Protein AF-A0A2E9NQC2-F1 (afdb_monomer)

Structure (mmCIF, N/CA/C/O backbone):
data_AF-A0A2E9NQC2-F1
#
_entry.id   AF-A0A2E9NQC2-F1
#
loop_
_atom_site.group_PDB
_atom_site.id
_atom_site.type_symbol
_atom_site.label_atom_id
_atom_site.label_alt_id
_atom_site.label_comp_id
_atom_site.label_asym_id
_atom_site.label_entity_id
_atom_site.label_seq_id
_atom_site.pdbx_PDB_ins_code
_atom_site.Cartn_x
_atom_site.Cartn_y
_atom_site.Cartn_z
_atom_site.occupancy
_atom_site.B_iso_or_equiv
_atom_site.auth_seq_id
_atom_site.auth_comp_id
_atom_site.auth_asym_id
_atom_site.auth_atom_id
_atom_site.pdbx_PDB_model_num
ATOM 1 N N . MET A 1 1 ? 1.137 5.716 -43.258 1.00 35.47 1 MET A N 1
ATOM 2 C CA . MET A 1 1 ? 1.249 7.041 -42.617 1.00 35.47 1 MET A CA 1
ATOM 3 C C . MET A 1 1 ? 1.194 6.833 -41.111 1.00 35.47 1 MET A C 1
ATOM 5 O O . MET A 1 1 ? 0.203 6.294 -40.652 1.00 35.47 1 MET A O 1
ATOM 9 N N . HIS A 1 2 ? 2.308 7.159 -40.441 1.00 31.52 2 HIS A N 1
ATOM 10 C CA . HIS A 1 2 ? 2.523 7.476 -39.013 1.00 31.52 2 HIS A CA 1
ATOM 11 C C . HIS A 1 2 ? 1.706 6.707 -37.948 1.00 31.52 2 HIS A C 1
ATOM 13 O O . HIS A 1 2 ? 0.525 6.977 -37.790 1.00 31.52 2 HIS A O 1
ATOM 19 N N . ALA A 1 3 ? 2.273 5.674 -37.297 1.00 44.09 3 ALA A N 1
ATOM 20 C CA . ALA A 1 3 ? 3.200 5.687 -36.125 1.00 44.09 3 ALA A CA 1
ATOM 21 C C . ALA A 1 3 ? 2.420 5.659 -34.782 1.00 44.09 3 ALA A C 1
ATOM 23 O O . ALA A 1 3 ? 1.292 6.144 -34.791 1.00 44.09 3 ALA A O 1
ATOM 24 N N . PRO A 1 4 ? 2.951 5.150 -33.639 1.00 50.56 4 PRO A N 1
ATOM 25 C CA . PRO A 1 4 ? 4.364 4.891 -33.291 1.00 50.56 4 PRO A CA 1
ATOM 26 C C . PRO A 1 4 ? 4.646 3.430 -32.829 1.00 50.56 4 PRO A C 1
ATOM 28 O O . PRO A 1 4 ? 3.718 2.702 -32.511 1.00 50.56 4 PRO A O 1
ATOM 31 N N . THR A 1 5 ? 5.838 2.823 -32.925 1.00 42.84 5 THR A N 1
ATOM 32 C CA . THR A 1 5 ? 7.213 3.120 -32.442 1.00 42.84 5 THR A CA 1
ATOM 33 C C . THR A 1 5 ? 7.580 2.226 -31.245 1.00 42.84 5 THR A C 1
ATOM 35 O O . THR A 1 5 ? 7.024 2.356 -30.166 1.00 42.84 5 THR A O 1
ATOM 38 N N . SER A 1 6 ? 8.523 1.318 -31.518 1.00 41.47 6 SER A N 1
ATOM 39 C CA . SER A 1 6 ? 9.532 0.682 -30.650 1.00 41.47 6 SER A CA 1
ATOM 40 C C . SER A 1 6 ? 9.152 0.218 -29.230 1.00 41.47 6 SER A C 1
ATOM 42 O O . SER A 1 6 ? 8.865 1.012 -28.348 1.00 41.47 6 SER A O 1
ATOM 44 N N . LEU A 1 7 ? 9.244 -1.077 -28.919 1.00 45.84 7 LEU A N 1
ATOM 45 C CA . LEU A 1 7 ? 10.501 -1.734 -28.503 1.00 45.84 7 LEU A CA 1
ATOM 46 C C . LEU A 1 7 ? 11.156 -1.193 -27.202 1.00 45.84 7 LEU A C 1
ATOM 48 O O . LEU A 1 7 ? 12.375 -1.237 -27.089 1.00 45.84 7 LEU A O 1
ATOM 52 N N . ALA A 1 8 ? 10.378 -0.714 -26.221 1.00 37.59 8 ALA A N 1
ATOM 53 C CA . ALA A 1 8 ? 10.905 -0.232 -24.930 1.00 37.59 8 ALA A CA 1
ATOM 54 C C . ALA A 1 8 ? 10.117 -0.706 -23.684 1.00 37.59 8 ALA A C 1
ATOM 56 O O . ALA A 1 8 ? 10.070 -0.005 -22.682 1.00 37.59 8 ALA A O 1
ATOM 57 N N . TYR A 1 9 ? 9.498 -1.892 -23.719 1.00 38.91 9 TYR A N 1
ATOM 58 C CA . TYR A 1 9 ? 8.884 -2.500 -22.526 1.00 38.91 9 TYR A CA 1
ATOM 59 C C . TYR A 1 9 ? 9.361 -3.942 -22.362 1.00 38.91 9 TYR A C 1
ATOM 61 O O . TYR A 1 9 ? 8.648 -4.911 -22.591 1.00 38.91 9 TYR A O 1
ATOM 69 N N . ARG A 1 10 ? 10.648 -4.085 -22.056 1.00 45.59 10 ARG A N 1
ATOM 70 C CA . ARG A 1 10 ? 11.187 -5.294 -21.431 1.00 45.59 10 ARG A CA 1
ATOM 71 C C . ARG A 1 10 ? 11.636 -4.925 -20.024 1.00 45.59 10 ARG A C 1
ATOM 73 O O . ARG A 1 10 ? 12.777 -5.169 -19.652 1.00 45.59 10 ARG A O 1
ATOM 80 N N . ALA A 1 11 ? 10.729 -4.317 -19.255 1.00 47.72 11 ALA A N 1
ATOM 81 C CA . ALA A 1 11 ? 10.828 -4.438 -17.811 1.00 47.72 11 ALA A CA 1
ATOM 82 C C . ALA A 1 11 ? 10.881 -5.940 -17.525 1.00 47.72 11 ALA A C 1
ATOM 84 O O . ALA A 1 11 ? 10.134 -6.709 -18.128 1.00 47.72 11 ALA A O 1
ATOM 85 N N . THR A 1 12 ? 11.853 -6.372 -16.735 1.00 51.66 12 THR A N 1
ATOM 86 C CA . THR A 1 12 ? 12.138 -7.780 -16.482 1.00 51.66 12 THR A CA 1
ATOM 87 C C . THR A 1 12 ? 10.902 -8.452 -15.887 1.00 51.66 12 THR A C 1
ATOM 89 O O . THR A 1 12 ? 10.701 -8.441 -14.676 1.00 51.66 12 THR A O 1
ATOM 92 N N . VAL A 1 13 ? 10.045 -9.018 -16.738 1.00 56.00 13 VAL A N 1
ATOM 93 C CA . VAL A 1 13 ? 8.915 -9.840 -16.314 1.00 56.00 13 VAL A CA 1
ATOM 94 C C . VAL A 1 13 ? 9.526 -11.016 -15.569 1.00 56.00 13 VAL A C 1
ATOM 96 O O . VAL A 1 13 ? 10.201 -11.849 -16.176 1.00 56.00 13 VAL A O 1
ATOM 99 N N . MET A 1 14 ? 9.383 -11.043 -14.241 1.00 54.59 14 MET A N 1
ATOM 100 C CA . MET A 1 14 ? 9.991 -12.123 -13.463 1.00 54.59 14 MET A CA 1
ATOM 101 C C . MET A 1 14 ? 9.323 -13.476 -13.793 1.00 54.59 14 MET A C 1
ATOM 103 O O . MET A 1 14 ? 8.261 -13.494 -14.426 1.00 54.59 14 MET A O 1
ATOM 107 N N . PRO A 1 15 ? 9.907 -14.615 -13.383 1.00 55.47 15 PRO A N 1
ATOM 108 C CA . PRO A 1 15 ? 9.311 -15.933 -13.594 1.00 55.47 15 PRO A CA 1
ATOM 109 C C . PRO A 1 15 ? 7.946 -16.086 -12.908 1.00 55.47 15 PRO A C 1
ATOM 111 O O . PRO A 1 15 ? 7.652 -15.401 -11.927 1.00 55.47 15 PRO A O 1
ATOM 114 N N . ASP A 1 16 ? 7.119 -16.988 -13.431 1.00 55.47 16 ASP A N 1
ATOM 115 C CA . ASP A 1 16 ? 5.817 -17.350 -12.862 1.00 55.47 16 ASP A CA 1
ATOM 116 C C . ASP A 1 16 ? 6.026 -18.128 -11.548 1.00 55.47 16 ASP A C 1
ATOM 118 O O . ASP A 1 16 ? 6.580 -19.230 -11.552 1.00 55.47 16 ASP A O 1
ATOM 122 N N . ASP A 1 17 ? 5.658 -17.528 -10.412 1.00 63.91 17 ASP A N 1
ATOM 123 C CA . ASP A 1 17 ? 5.675 -18.167 -9.095 1.00 63.91 17 ASP A CA 1
ATOM 124 C C . ASP A 1 17 ? 4.312 -17.982 -8.408 1.00 63.91 17 ASP A C 1
ATOM 126 O O . ASP A 1 17 ? 3.614 -16.991 -8.621 1.00 63.91 17 ASP A O 1
ATOM 130 N N . ALA A 1 18 ? 3.922 -18.939 -7.562 1.00 61.00 18 ALA A N 1
ATOM 131 C CA . ALA A 1 18 ? 2.610 -18.951 -6.908 1.00 61.00 18 ALA A CA 1
ATOM 132 C C . ALA A 1 18 ? 2.378 -17.803 -5.898 1.00 61.00 18 ALA A C 1
ATOM 134 O O . ALA A 1 18 ? 1.281 -17.684 -5.357 1.00 61.00 18 ALA A O 1
ATOM 135 N N . ARG A 1 19 ? 3.396 -16.988 -5.598 1.00 70.50 19 ARG A N 1
ATOM 136 C CA . ARG A 1 19 ? 3.320 -15.804 -4.728 1.00 70.50 19 ARG A CA 1
ATOM 137 C C . ARG A 1 19 ? 3.230 -14.496 -5.514 1.00 70.50 19 ARG A C 1
ATOM 139 O O . ARG A 1 19 ? 3.124 -13.439 -4.888 1.00 70.50 19 ARG A O 1
ATOM 146 N N . ARG A 1 20 ? 3.273 -14.526 -6.848 1.00 77.38 20 ARG A N 1
ATOM 147 C CA . ARG A 1 20 ? 3.218 -13.315 -7.668 1.00 77.38 20 ARG A CA 1
ATOM 148 C C . ARG A 1 20 ? 1.790 -12.903 -8.009 1.00 77.38 20 ARG A C 1
ATOM 150 O O . ARG A 1 20 ? 0.896 -13.740 -8.135 1.00 77.38 20 ARG A O 1
ATOM 157 N N . PRO A 1 21 ? 1.558 -11.591 -8.156 1.00 87.31 21 PRO A N 1
ATOM 158 C CA . PRO A 1 21 ? 0.296 -11.107 -8.676 1.00 87.31 21 PRO A CA 1
ATOM 159 C C . PRO A 1 21 ? 0.140 -11.505 -10.149 1.00 87.31 21 PRO A C 1
ATOM 161 O O . PRO A 1 21 ? 1.108 -11.578 -10.898 1.00 87.31 21 PRO A O 1
ATOM 164 N N . TRP A 1 22 ? -1.108 -11.691 -10.574 1.00 89.44 22 TRP A N 1
ATOM 165 C CA . TRP A 1 22 ? -1.471 -12.018 -11.960 1.00 89.44 22 TRP A CA 1
ATOM 166 C C . TRP A 1 22 ? -1.172 -10.900 -12.968 1.00 89.44 22 TRP A C 1
ATOM 168 O O . TRP A 1 22 ? -1.151 -11.136 -14.173 1.00 89.44 22 TRP A O 1
ATOM 178 N N . ILE A 1 23 ? -1.011 -9.670 -12.480 1.00 89.94 23 ILE A N 1
ATOM 179 C CA . ILE A 1 23 ? -0.709 -8.491 -13.291 1.00 89.94 23 ILE A CA 1
ATOM 180 C C . ILE A 1 23 ? 0.806 -8.424 -13.481 1.00 89.94 23 ILE A C 1
ATOM 182 O O . ILE A 1 23 ? 1.559 -8.686 -12.545 1.00 89.94 23 ILE A O 1
ATOM 186 N N . GLU A 1 24 ? 1.251 -8.045 -14.678 1.00 91.31 24 GLU A N 1
ATOM 187 C CA . GLU A 1 24 ? 2.662 -7.754 -14.927 1.00 91.31 24 GLU A CA 1
ATOM 188 C C . GLU A 1 24 ? 3.160 -6.646 -13.987 1.00 91.31 24 GLU A C 1
ATOM 190 O O . GLU A 1 24 ? 2.508 -5.617 -13.808 1.00 91.31 24 GLU A O 1
ATOM 195 N N . THR A 1 25 ? 4.333 -6.853 -13.391 1.00 93.38 25 THR A N 1
ATOM 196 C CA . THR A 1 25 ? 4.937 -5.903 -12.454 1.00 93.38 25 THR A CA 1
ATOM 197 C C . THR A 1 25 ? 6.369 -5.578 -12.843 1.00 93.38 25 THR A C 1
ATOM 199 O O . THR A 1 25 ? 7.113 -6.471 -13.251 1.00 93.38 25 THR A O 1
ATOM 202 N N . VAL A 1 26 ? 6.785 -4.338 -12.601 1.00 93.44 26 VAL A N 1
ATOM 203 C CA . VAL A 1 26 ? 8.188 -3.912 -12.668 1.00 93.44 26 VAL A CA 1
ATOM 204 C C . VAL A 1 26 ? 8.834 -4.116 -11.298 1.00 93.44 26 VAL A C 1
ATOM 206 O O . VAL A 1 26 ? 8.310 -3.627 -10.292 1.00 93.44 26 VAL A O 1
ATOM 209 N N . ASP A 1 27 ? 9.948 -4.849 -11.271 1.00 91.81 27 ASP A N 1
ATOM 210 C CA . ASP A 1 27 ? 10.745 -5.099 -10.066 1.00 91.81 27 ASP A CA 1
ATOM 211 C C . ASP A 1 27 ? 11.398 -3.810 -9.538 1.00 91.81 27 ASP A C 1
ATOM 213 O O . ASP A 1 27 ? 11.769 -2.922 -10.309 1.00 91.81 27 ASP A O 1
ATOM 217 N N . GLU A 1 28 ? 11.516 -3.692 -8.218 1.00 93.00 28 GLU A N 1
ATOM 218 C CA . GLU A 1 28 ? 12.043 -2.511 -7.533 1.00 93.00 28 GLU A CA 1
ATOM 219 C C . GLU A 1 28 ? 13.537 -2.263 -7.752 1.00 93.00 28 GLU A C 1
ATOM 221 O O . GLU A 1 28 ? 13.998 -1.153 -7.474 1.00 93.00 28 GLU A O 1
ATOM 226 N N . ASP A 1 29 ? 14.268 -3.251 -8.271 1.00 91.31 29 ASP A N 1
ATOM 227 C CA . ASP A 1 29 ? 15.686 -3.158 -8.611 1.00 91.31 29 ASP A CA 1
ATOM 228 C C . ASP A 1 29 ? 15.920 -3.191 -10.137 1.00 91.31 29 ASP A C 1
ATOM 230 O O . ASP A 1 29 ? 17.051 -3.366 -10.604 1.00 91.31 29 ASP A O 1
ATOM 234 N N . ALA A 1 30 ? 14.866 -3.011 -10.947 1.00 92.31 30 ALA A N 1
ATOM 235 C CA . ALA A 1 30 ? 15.003 -2.957 -12.398 1.00 92.31 30 ALA A CA 1
ATOM 236 C C . ALA A 1 30 ? 15.870 -1.749 -12.837 1.00 92.31 30 ALA A C 1
ATOM 238 O O . ALA A 1 30 ? 15.694 -0.639 -12.331 1.00 92.31 30 ALA A O 1
ATOM 239 N N . PRO A 1 31 ? 16.798 -1.933 -13.799 1.00 88.31 31 PRO A N 1
ATOM 240 C CA . PRO A 1 31 ? 17.806 -0.920 -14.136 1.00 88.31 31 PRO A CA 1
ATOM 241 C C . PRO A 1 31 ? 17.224 0.343 -14.786 1.00 88.31 31 PRO A C 1
ATOM 243 O O . PRO A 1 31 ? 17.789 1.421 -14.629 1.00 88.31 31 PRO A O 1
ATOM 246 N N . ASP A 1 32 ? 16.085 0.212 -15.470 1.00 89.06 32 ASP A N 1
ATOM 247 C CA . ASP A 1 32 ? 15.421 1.283 -16.221 1.00 89.06 32 ASP A CA 1
ATOM 248 C C . ASP A 1 32 ? 14.056 1.636 -15.597 1.00 89.06 32 ASP A C 1
ATOM 250 O O . ASP A 1 32 ? 13.035 1.715 -16.283 1.00 89.06 32 ASP A O 1
ATOM 254 N N . LEU A 1 33 ? 14.013 1.788 -14.269 1.00 92.69 33 LEU A N 1
ATOM 255 C CA . LEU A 1 33 ? 12.807 2.224 -13.563 1.00 92.69 33 LEU A CA 1
ATOM 256 C C . LEU A 1 33 ? 12.410 3.642 -13.979 1.00 92.69 33 LEU A C 1
ATOM 258 O O . LEU A 1 33 ? 13.224 4.567 -13.963 1.00 92.69 33 LEU A O 1
ATOM 262 N N . ASP A 1 34 ? 11.123 3.818 -14.273 1.00 94.19 34 ASP A N 1
ATOM 263 C CA . ASP A 1 34 ? 10.540 5.146 -14.415 1.00 94.19 34 ASP A CA 1
ATOM 264 C C . ASP A 1 34 ? 10.839 5.995 -13.153 1.00 94.19 34 ASP A C 1
ATOM 266 O O . ASP A 1 34 ? 10.671 5.495 -12.035 1.00 94.19 34 ASP A O 1
ATOM 270 N N . PRO A 1 35 ? 11.284 7.261 -13.284 1.00 95.62 35 PRO A N 1
ATOM 271 C CA . PRO A 1 35 ? 11.679 8.074 -12.132 1.00 95.62 35 PRO A CA 1
ATOM 272 C C . PRO A 1 35 ? 10.568 8.319 -11.100 1.00 95.62 35 PRO A C 1
ATOM 274 O O . PRO A 1 35 ? 10.853 8.416 -9.899 1.00 95.62 35 PRO A O 1
ATOM 277 N N . GLU A 1 36 ? 9.307 8.419 -11.539 1.00 96.06 36 GLU A N 1
ATOM 278 C CA . GLU A 1 36 ? 8.159 8.556 -10.637 1.00 96.06 36 GLU A CA 1
ATOM 279 C C . GLU A 1 36 ? 7.985 7.259 -9.843 1.00 96.06 36 GLU A C 1
ATOM 281 O O . GLU A 1 36 ? 7.933 7.283 -8.610 1.00 96.06 36 GLU A O 1
ATOM 286 N N . LEU A 1 37 ? 7.999 6.113 -10.531 1.00 97.00 37 LEU A N 1
ATOM 287 C CA . LEU A 1 37 ? 7.911 4.802 -9.890 1.00 97.00 37 LEU A CA 1
ATOM 288 C C . LEU A 1 37 ? 9.070 4.546 -8.916 1.00 97.00 37 LEU A C 1
ATOM 290 O O . LEU A 1 37 ? 8.835 4.090 -7.798 1.00 97.00 37 LEU A O 1
ATOM 294 N N . ALA A 1 38 ? 10.304 4.880 -9.302 1.00 96.81 38 ALA A N 1
ATOM 295 C CA . ALA A 1 38 ? 11.491 4.718 -8.464 1.00 96.81 38 ALA A CA 1
ATOM 296 C C . ALA A 1 38 ? 11.363 5.493 -7.144 1.00 96.81 38 ALA A C 1
ATOM 298 O O . ALA A 1 38 ? 11.680 4.971 -6.072 1.00 96.81 38 ALA A O 1
ATOM 299 N N . THR A 1 39 ? 10.838 6.719 -7.210 1.00 97.19 39 THR A N 1
ATOM 300 C CA . THR A 1 39 ? 10.599 7.556 -6.028 1.00 97.19 39 THR A CA 1
ATOM 301 C C . THR A 1 39 ? 9.552 6.926 -5.106 1.00 97.19 39 THR A C 1
ATOM 303 O O . THR A 1 39 ? 9.750 6.856 -3.890 1.00 97.19 39 THR A O 1
ATOM 306 N N . LEU A 1 40 ? 8.455 6.419 -5.675 1.00 97.62 40 LEU A N 1
ATOM 307 C CA . LEU A 1 40 ? 7.385 5.765 -4.917 1.00 97.62 40 LEU A CA 1
ATOM 308 C C . LEU A 1 40 ? 7.849 4.458 -4.265 1.00 97.62 40 LEU A C 1
ATOM 310 O O . LEU A 1 40 ? 7.541 4.208 -3.098 1.00 97.62 40 LEU A O 1
ATOM 314 N N . TYR A 1 41 ? 8.615 3.641 -4.986 1.00 97.25 41 TYR A N 1
ATO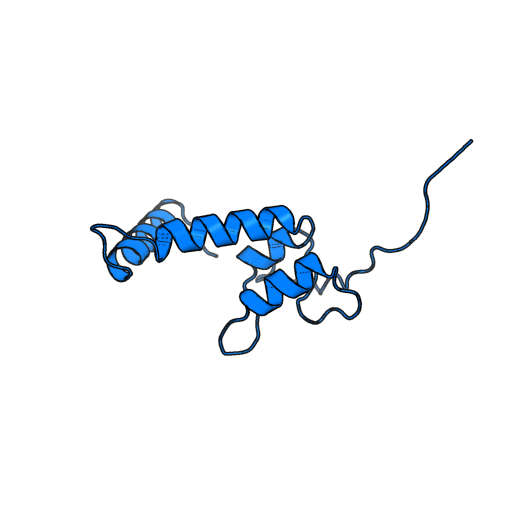M 315 C CA . TYR A 1 41 ? 9.197 2.408 -4.464 1.00 97.25 41 TYR A CA 1
ATOM 316 C C . TYR A 1 41 ? 10.201 2.675 -3.351 1.00 97.25 41 TYR A C 1
ATOM 318 O O . TYR A 1 41 ? 10.104 2.042 -2.303 1.00 97.25 41 TYR A O 1
ATOM 326 N N . ALA A 1 42 ? 11.099 3.652 -3.506 1.00 95.75 42 ALA A N 1
ATOM 327 C CA . ALA A 1 42 ? 12.040 4.028 -2.451 1.00 95.75 42 ALA A CA 1
ATOM 328 C C . ALA A 1 42 ? 11.325 4.415 -1.143 1.00 95.75 42 ALA A C 1
ATOM 330 O O . ALA A 1 42 ? 11.774 4.044 -0.060 1.00 95.75 42 ALA A O 1
ATOM 331 N N . ALA A 1 43 ? 10.179 5.096 -1.236 1.00 93.88 43 ALA A N 1
ATOM 332 C CA . ALA A 1 43 ? 9.355 5.460 -0.082 1.00 93.88 43 ALA A CA 1
ATOM 333 C C . ALA A 1 43 ? 8.533 4.295 0.510 1.00 93.88 43 ALA A C 1
ATOM 335 O O . ALA A 1 43 ? 7.916 4.466 1.565 1.00 93.88 43 ALA A O 1
ATOM 336 N N . SER A 1 44 ? 8.497 3.146 -0.167 1.00 95.56 44 SER A N 1
ATOM 337 C CA . SER A 1 44 ? 7.637 2.002 0.156 1.00 95.56 44 SER A CA 1
ATOM 338 C C . SER A 1 44 ? 8.399 0.736 0.552 1.00 95.56 44 SER A C 1
ATOM 340 O O . SER A 1 44 ? 7.765 -0.274 0.850 1.00 95.56 44 SER A O 1
ATOM 342 N N . ARG A 1 45 ? 9.739 0.764 0.546 1.00 95.06 45 ARG A N 1
ATOM 343 C CA . ARG A 1 45 ? 10.562 -0.396 0.911 1.00 95.06 45 ARG A CA 1
ATOM 344 C C . ARG A 1 45 ? 10.357 -0.783 2.379 1.00 95.06 45 ARG A C 1
ATOM 346 O O . ARG A 1 45 ? 10.365 0.068 3.272 1.00 95.06 45 ARG A O 1
ATOM 353 N N . ASP A 1 46 ? 10.207 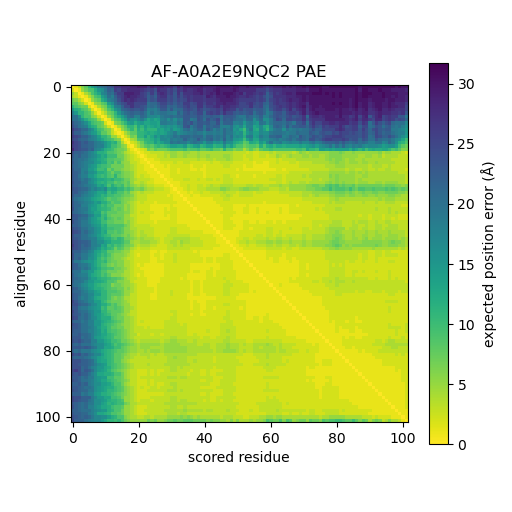-2.081 2.618 1.00 92.50 46 ASP A N 1
ATOM 354 C CA . ASP A 1 46 ? 10.216 -2.673 3.951 1.00 92.50 46 ASP A CA 1
ATOM 355 C C . ASP A 1 46 ? 11.631 -2.579 4.577 1.00 92.50 46 ASP A C 1
ATOM 357 O O . ASP A 1 46 ? 12.600 -2.215 3.902 1.00 92.50 46 ASP A O 1
ATOM 361 N N . PRO A 1 47 ? 11.810 -2.917 5.868 1.00 94.31 47 PRO A N 1
ATOM 362 C CA . PRO A 1 47 ? 13.127 -2.886 6.512 1.00 94.31 47 PRO A CA 1
ATOM 363 C C . PRO A 1 47 ? 14.190 -3.800 5.879 1.00 94.31 47 PRO A C 1
ATOM 365 O O . PRO A 1 47 ? 15.368 -3.672 6.202 1.00 94.31 47 PRO A O 1
ATOM 368 N N . ARG A 1 48 ? 13.787 -4.743 5.021 1.00 92.94 48 ARG A N 1
ATOM 369 C CA . ARG A 1 48 ? 14.674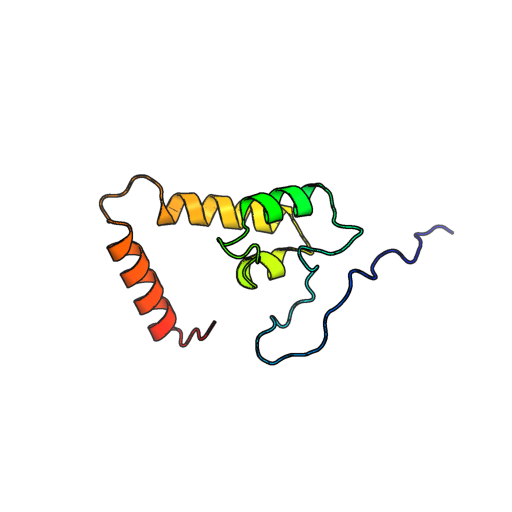 -5.638 4.265 1.00 92.94 48 ARG A CA 1
ATOM 370 C C . ARG A 1 48 ? 14.945 -5.118 2.851 1.00 92.94 48 ARG A C 1
ATOM 372 O O . ARG A 1 48 ? 15.734 -5.723 2.135 1.00 92.94 48 ARG A O 1
ATOM 379 N N . GLY A 1 49 ? 14.347 -3.991 2.472 1.00 91.31 49 GLY A N 1
ATOM 380 C CA . GLY A 1 49 ? 14.524 -3.349 1.178 1.00 91.31 49 GLY A CA 1
ATOM 381 C C . GLY A 1 49 ? 13.535 -3.802 0.105 1.00 91.31 49 GLY A C 1
ATOM 382 O O . GLY A 1 49 ? 13.700 -3.381 -1.036 1.00 91.31 49 GLY A O 1
ATOM 383 N N . HIS A 1 50 ? 12.525 -4.611 0.433 1.00 93.69 50 HIS A N 1
ATOM 384 C CA . HIS A 1 50 ? 11.564 -5.140 -0.539 1.00 93.69 50 HIS A CA 1
ATOM 385 C C . HIS A 1 50 ? 10.315 -4.269 -0.654 1.00 93.69 50 HIS A C 1
ATOM 387 O O . HIS A 1 50 ? 9.871 -3.674 0.326 1.00 93.69 50 HIS A O 1
ATOM 393 N N . VAL A 1 51 ? 9.714 -4.229 -1.841 1.00 95.00 51 VAL A N 1
ATOM 394 C CA . VAL A 1 51 ? 8.392 -3.627 -2.062 1.00 95.00 51 VAL A CA 1
ATOM 395 C C . VAL A 1 51 ? 7.327 -4.730 -2.073 1.00 95.00 51 VAL A C 1
ATOM 397 O O . VAL A 1 51 ? 7.476 -5.743 -2.759 1.00 95.00 51 VAL A O 1
ATOM 400 N N . ASP A 1 52 ? 6.236 -4.548 -1.327 1.00 94.12 52 ASP A N 1
ATOM 401 C CA . ASP A 1 52 ? 5.148 -5.534 -1.265 1.00 94.12 52 ASP A CA 1
ATOM 402 C C . ASP A 1 52 ? 4.429 -5.683 -2.618 1.00 94.12 52 ASP A C 1
ATOM 404 O O . ASP A 1 52 ? 4.220 -4.703 -3.340 1.00 94.12 52 ASP A O 1
ATOM 408 N N . ASN A 1 53 ? 3.968 -6.895 -2.956 1.00 94.25 53 ASN A N 1
ATOM 409 C CA . ASN A 1 53 ? 3.293 -7.151 -4.239 1.00 94.25 53 ASN A CA 1
ATOM 410 C C . ASN A 1 53 ? 2.050 -6.266 -4.463 1.00 94.25 53 ASN A C 1
ATOM 412 O O . ASN A 1 53 ? 1.799 -5.857 -5.591 1.00 94.25 53 ASN A O 1
ATOM 416 N N . ILE A 1 54 ? 1.311 -5.902 -3.410 1.00 94.62 54 ILE A N 1
ATOM 417 C CA . ILE A 1 54 ? 0.144 -5.010 -3.462 1.00 94.62 54 ILE A CA 1
ATOM 418 C C . ILE A 1 54 ? 0.511 -3.598 -3.932 1.00 94.62 54 ILE A C 1
ATOM 420 O O . ILE A 1 54 ? -0.325 -2.895 -4.488 1.00 94.62 54 ILE A O 1
ATOM 424 N N . LEU A 1 55 ? 1.767 -3.190 -3.757 1.00 96.19 55 LEU A N 1
ATOM 425 C CA . LEU A 1 55 ? 2.292 -1.941 -4.295 1.00 96.19 55 LEU A CA 1
ATOM 426 C C . LEU A 1 55 ? 2.845 -2.156 -5.707 1.00 96.19 55 LEU A C 1
ATOM 428 O O . LEU A 1 55 ? 2.627 -1.323 -6.586 1.00 96.19 55 LEU A O 1
ATOM 432 N N . LYS A 1 56 ? 3.482 -3.305 -5.962 1.00 95.25 56 LYS A N 1
ATOM 433 C CA . LYS A 1 56 ? 4.013 -3.667 -7.286 1.00 95.25 56 LYS A CA 1
ATOM 434 C C . LYS A 1 56 ? 2.943 -3.805 -8.362 1.00 95.25 56 LYS A C 1
ATOM 436 O O . LYS A 1 56 ? 3.212 -3.461 -9.505 1.00 95.25 56 LYS A O 1
ATOM 441 N N . ILE A 1 57 ? 1.719 -4.233 -8.035 1.00 95.81 57 ILE A N 1
ATOM 442 C CA . ILE A 1 57 ? 0.630 -4.293 -9.034 1.00 95.81 57 ILE A CA 1
ATOM 443 C C . ILE A 1 57 ? 0.278 -2.926 -9.635 1.00 95.81 57 ILE A C 1
ATOM 445 O O . ILE A 1 57 ? -0.341 -2.858 -10.694 1.00 95.81 57 ILE A O 1
ATOM 449 N N . HIS A 1 58 ? 0.679 -1.833 -8.984 1.00 96.81 58 HIS A N 1
ATOM 450 C CA . HIS A 1 58 ? 0.499 -0.477 -9.488 1.00 96.81 58 HIS A CA 1
ATOM 451 C C . HIS A 1 58 ? 1.660 0.002 -10.378 1.00 96.81 58 HIS A C 1
ATOM 453 O O . HIS A 1 58 ? 1.609 1.124 -10.881 1.00 96.81 58 HIS A O 1
ATOM 459 N N . SER A 1 59 ? 2.694 -0.815 -10.610 1.00 95.75 59 SER A N 1
ATOM 460 C CA . SER A 1 59 ? 3.916 -0.406 -11.318 1.00 95.75 59 SER A CA 1
ATOM 461 C C . SER A 1 59 ? 3.675 0.068 -12.747 1.00 95.75 5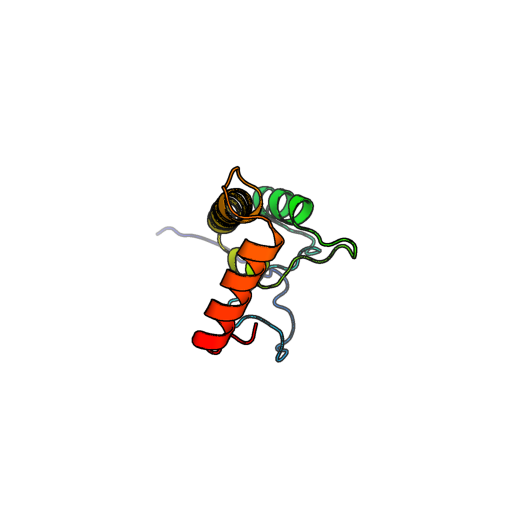9 SER A C 1
ATOM 463 O O . SER A 1 59 ? 4.383 0.938 -13.240 1.00 95.75 59 SER A O 1
ATOM 465 N N . LEU A 1 60 ? 2.667 -0.493 -13.420 1.00 95.25 60 LEU A N 1
ATOM 466 C CA . LEU A 1 60 ? 2.310 -0.119 -14.792 1.00 95.25 60 LEU A CA 1
ATOM 467 C C . LEU A 1 60 ? 1.639 1.267 -14.864 1.00 95.25 60 LEU A C 1
ATOM 469 O O . LEU A 1 60 ? 1.498 1.832 -15.945 1.00 95.25 60 LEU A O 1
ATOM 473 N N . HIS A 1 61 ? 1.203 1.816 -13.724 1.00 96.12 61 HIS A N 1
ATOM 474 C CA . HIS A 1 61 ? 0.567 3.126 -13.620 1.00 96.12 61 HIS A CA 1
ATOM 475 C C . HIS A 1 61 ? 0.926 3.796 -12.272 1.00 96.12 61 HIS A C 1
ATOM 477 O O . HIS A 1 61 ? 0.120 3.758 -11.330 1.00 96.12 61 HIS A O 1
ATOM 483 N N . PRO A 1 62 ? 2.108 4.440 -12.163 1.00 96.19 62 PRO A N 1
ATOM 484 C CA . PRO A 1 62 ? 2.657 4.974 -10.905 1.00 96.19 62 PRO A CA 1
ATOM 485 C C . PRO A 1 62 ? 1.715 5.918 -10.148 1.00 96.19 62 PRO A C 1
ATOM 487 O O . PRO A 1 62 ? 1.597 5.852 -8.926 1.00 96.19 62 PRO A O 1
ATOM 490 N N . LYS A 1 63 ? 0.912 6.710 -10.863 1.00 97.00 63 LYS A N 1
ATOM 491 C CA . LYS A 1 63 ? -0.106 7.566 -10.242 1.00 97.00 63 LYS A CA 1
ATOM 492 C C . LYS A 1 63 ? -1.136 6.787 -9.411 1.00 97.00 63 LYS A C 1
ATOM 494 O O . LYS A 1 63 ? -1.639 7.307 -8.418 1.00 97.00 63 LYS A O 1
ATOM 499 N N . SER A 1 64 ? -1.452 5.540 -9.780 1.00 97.56 64 SER A N 1
ATOM 500 C CA . SER A 1 64 ? -2.322 4.68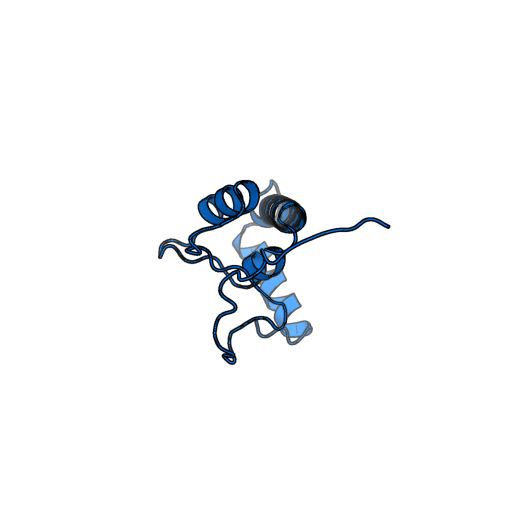6 -8.955 1.00 97.56 64 SER A CA 1
ATOM 501 C C . SER A 1 64 ? -1.638 4.211 -7.674 1.00 97.56 64 SER A C 1
ATOM 503 O O . SER A 1 64 ? -2.305 4.145 -6.644 1.00 97.56 64 SER A O 1
ATOM 505 N N . LEU A 1 65 ? -0.321 3.973 -7.705 1.00 97.88 65 LEU A N 1
ATOM 506 C CA . LEU A 1 65 ? 0.469 3.665 -6.512 1.00 97.88 65 LEU A CA 1
ATOM 507 C C . LEU A 1 65 ? 0.473 4.851 -5.544 1.00 97.88 65 LEU A C 1
ATOM 509 O O . LEU A 1 65 ? 0.226 4.671 -4.355 1.00 97.88 65 LEU A O 1
ATOM 513 N N . GLN A 1 66 ? 0.690 6.069 -6.047 1.00 97.62 66 GLN A N 1
ATOM 514 C CA . GLN A 1 66 ? 0.649 7.277 -5.220 1.00 97.62 66 GLN A CA 1
ATOM 515 C C . GLN A 1 66 ? -0.706 7.420 -4.506 1.00 97.62 66 GLN A C 1
ATOM 517 O O . GLN A 1 66 ? -0.750 7.553 -3.285 1.00 97.62 66 GLN A O 1
ATOM 522 N N . VAL A 1 67 ? -1.818 7.294 -5.243 1.00 98.19 67 VAL A N 1
ATOM 523 C CA . VAL A 1 67 ? -3.171 7.352 -4.659 1.00 98.19 67 VAL A CA 1
ATOM 524 C C . VAL A 1 67 ? -3.397 6.235 -3.634 1.00 98.19 67 VAL A C 1
ATOM 526 O O . VAL A 1 67 ? -3.977 6.492 -2.578 1.00 98.19 67 VAL A O 1
ATOM 529 N N . HIS A 1 68 ? -2.922 5.014 -3.907 1.00 97.44 68 HIS A N 1
ATOM 530 C CA . HIS A 1 68 ? -2.986 3.905 -2.955 1.00 97.44 68 HIS A CA 1
ATOM 531 C C . HIS A 1 68 ? -2.266 4.259 -1.649 1.00 97.44 68 HIS A C 1
ATOM 533 O O . HIS A 1 68 ? -2.843 4.128 -0.570 1.00 97.44 68 HIS A O 1
ATOM 539 N N . LEU A 1 69 ? -1.017 4.726 -1.734 1.00 96.75 69 LEU A N 1
ATOM 540 C CA . LEU A 1 69 ? -0.198 5.069 -0.572 1.00 96.75 69 LEU A CA 1
ATOM 541 C C . LEU A 1 69 ? -0.812 6.205 0.245 1.00 96.75 69 LEU A C 1
ATOM 543 O O . LEU A 1 69 ? -0.818 6.132 1.475 1.00 96.75 69 LEU A O 1
ATOM 547 N N . ASP A 1 70 ? -1.346 7.231 -0.415 1.00 97.25 70 ASP A N 1
ATOM 548 C CA . ASP A 1 70 ? -2.002 8.353 0.257 1.00 97.25 70 ASP A CA 1
ATOM 549 C C . ASP A 1 70 ? -3.246 7.892 1.012 1.00 97.25 70 ASP A C 1
ATOM 551 O O . ASP A 1 70 ? -3.421 8.219 2.190 1.00 97.25 70 ASP A O 1
ATOM 555 N N . PHE A 1 71 ? -4.079 7.071 0.369 1.00 97.81 71 PHE A N 1
ATOM 556 C CA . PHE A 1 71 ? -5.262 6.502 1.001 1.00 97.81 71 PHE A CA 1
ATOM 557 C C . PHE A 1 71 ? -4.896 5.590 2.177 1.00 97.81 71 PHE A C 1
ATOM 559 O O . PHE A 1 71 ? -5.431 5.754 3.274 1.00 97.81 71 PHE A O 1
ATOM 566 N N . TYR A 1 72 ? -3.938 4.680 1.988 1.00 96.56 72 TYR A N 1
ATOM 567 C CA . TYR A 1 72 ? -3.459 3.784 3.037 1.00 96.56 72 TYR A CA 1
ATOM 568 C C . TYR A 1 72 ? -2.917 4.563 4.241 1.00 96.56 72 TYR A C 1
ATOM 570 O O . TYR A 1 72 ? -3.301 4.296 5.381 1.00 96.56 72 TYR A O 1
ATOM 578 N N . LYS A 1 73 ? -2.079 5.583 4.012 1.00 95.88 73 LYS A N 1
ATOM 579 C CA . LYS A 1 73 ? -1.536 6.432 5.084 1.00 95.88 73 LYS A CA 1
ATOM 580 C C . LYS A 1 73 ? -2.638 7.184 5.820 1.00 95.88 73 LYS A C 1
ATOM 582 O O . LYS A 1 73 ? -2.646 7.201 7.053 1.00 95.88 73 LYS A O 1
ATOM 587 N N . LEU A 1 74 ? -3.586 7.759 5.083 1.00 97.31 74 LEU A N 1
ATOM 588 C CA . LEU A 1 74 ? -4.728 8.458 5.662 1.00 97.31 74 LEU A CA 1
ATOM 589 C C . LEU A 1 74 ? -5.549 7.525 6.562 1.00 97.31 74 LEU A C 1
ATOM 591 O O . LEU A 1 74 ? -5.821 7.864 7.715 1.00 97.31 74 LEU A O 1
ATOM 595 N N . VAL A 1 75 ? -5.899 6.338 6.065 1.00 97.38 75 VAL A N 1
ATOM 596 C CA . VAL A 1 75 ? -6.761 5.387 6.777 1.00 97.38 75 VAL A CA 1
ATO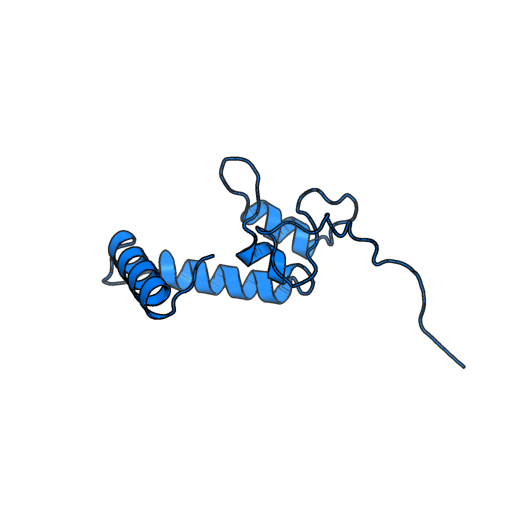M 597 C C . VAL A 1 75 ? -6.041 4.702 7.929 1.00 97.38 75 VAL A C 1
ATOM 599 O O . VAL A 1 75 ? -6.658 4.526 8.974 1.00 97.38 75 VAL A O 1
ATOM 602 N N . MET A 1 76 ? -4.759 4.353 7.811 1.00 97.56 76 MET A N 1
ATOM 603 C CA . MET A 1 76 ? -4.048 3.577 8.840 1.00 97.56 76 MET A CA 1
ATOM 604 C C . MET A 1 76 ? -3.320 4.435 9.876 1.00 97.56 76 MET A C 1
ATOM 606 O O . MET A 1 76 ? -3.264 4.058 11.047 1.00 97.56 76 MET A O 1
ATOM 610 N N . TYR A 1 77 ? -2.817 5.608 9.480 1.00 96.38 77 TYR A N 1
ATOM 611 C CA . TYR A 1 77 ? -1.977 6.465 10.329 1.00 96.38 77 TYR A CA 1
ATOM 612 C C . TYR A 1 77 ? -2.581 7.846 10.605 1.00 96.38 77 TYR A C 1
ATOM 614 O O . TYR A 1 77 ? -2.138 8.529 11.527 1.00 96.38 77 TYR A O 1
ATOM 622 N N . GLY A 1 78 ? -3.608 8.262 9.858 1.00 96.69 78 GLY A N 1
ATOM 623 C CA . GLY A 1 78 ? -4.307 9.525 10.096 1.00 96.69 78 GLY A CA 1
ATOM 624 C C . GLY A 1 78 ? -5.026 9.575 11.451 1.00 96.69 78 GLY A C 1
ATOM 625 O O . GLY A 1 78 ? -5.241 8.551 12.110 1.00 96.69 78 GLY A O 1
ATOM 626 N N . ARG A 1 79 ? -5.430 10.780 11.874 1.00 97.44 79 ARG A N 1
ATOM 627 C CA . ARG A 1 79 ? -6.184 11.000 13.120 1.00 97.44 79 ARG A CA 1
ATOM 628 C C . ARG A 1 79 ? -7.495 10.209 13.102 1.00 97.44 79 ARG A C 1
ATOM 630 O O . ARG A 1 79 ? -8.288 10.339 12.179 1.00 97.44 79 ARG A O 1
ATOM 637 N N . SER A 1 80 ? -7.743 9.428 14.149 1.00 97.56 80 SER A N 1
ATOM 638 C CA . SER A 1 80 ? -8.970 8.641 14.314 1.00 97.56 80 SER A CA 1
ATOM 639 C C . SER A 1 80 ? -9.212 8.359 15.796 1.00 97.56 80 SER A C 1
ATOM 641 O O . SER A 1 80 ? -8.238 8.303 16.550 1.00 97.56 80 SER A O 1
ATOM 643 N N . PRO A 1 81 ? -10.465 8.119 16.222 1.00 97.94 81 PRO A N 1
ATOM 644 C CA . PRO A 1 81 ? -10.740 7.506 17.521 1.00 97.94 81 PRO A CA 1
ATOM 645 C C . PRO A 1 81 ? -10.227 6.058 17.630 1.00 97.94 81 PRO A C 1
ATOM 647 O O . PRO A 1 81 ? -10.136 5.538 18.738 1.00 97.94 81 PRO A O 1
ATOM 650 N N . LEU A 1 82 ? -9.895 5.402 16.509 1.00 98.25 82 LEU A N 1
ATOM 651 C CA . LEU A 1 82 ? -9.363 4.038 16.494 1.00 98.25 82 LEU A CA 1
ATOM 652 C C . 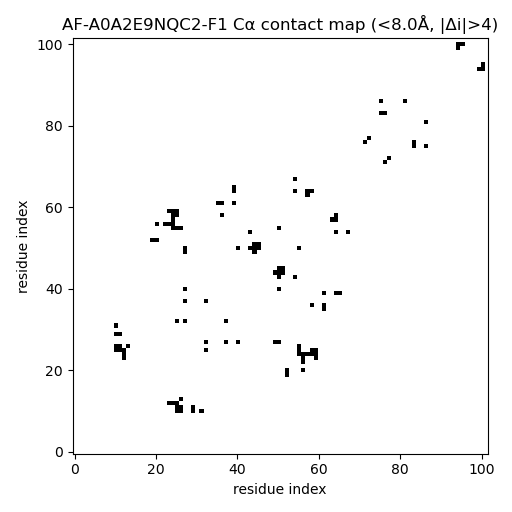LEU A 1 82 ? -7.833 4.020 16.551 1.00 98.25 82 LEU A C 1
ATOM 654 O O . LEU A 1 82 ? -7.151 4.681 15.753 1.00 98.25 82 LEU A O 1
ATOM 658 N N . SER A 1 83 ? -7.301 3.182 17.441 1.00 98.12 83 SER A N 1
ATOM 659 C CA . SER A 1 83 ? -5.875 2.861 17.492 1.00 98.12 83 SER A CA 1
ATOM 660 C C . SER A 1 83 ? -5.435 2.100 16.239 1.00 98.12 83 SER A C 1
ATOM 662 O O . SER A 1 83 ? -6.252 1.491 15.547 1.00 98.12 83 SER A O 1
ATOM 664 N N . ARG A 1 84 ? -4.127 2.087 15.956 1.00 97.12 84 ARG A N 1
ATOM 665 C CA . ARG A 1 84 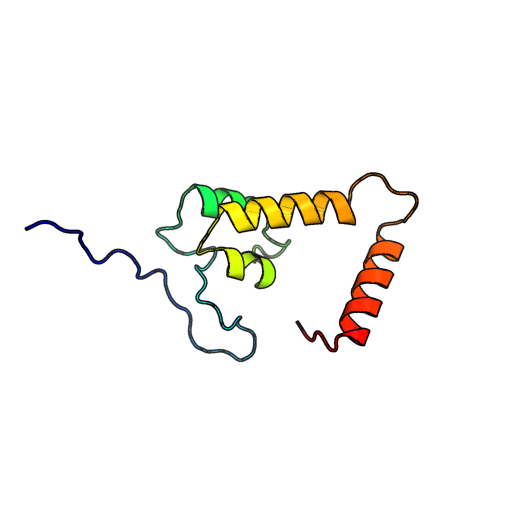? -3.578 1.329 14.821 1.00 97.12 84 ARG A CA 1
ATOM 666 C C . ARG A 1 84 ? -3.948 -0.154 14.901 1.00 97.12 84 ARG A C 1
ATOM 668 O O . ARG A 1 84 ? -4.434 -0.704 13.925 1.00 97.12 84 ARG A O 1
ATOM 675 N N . ILE A 1 85 ? -3.820 -0.762 16.082 1.00 98.31 85 ILE A N 1
ATOM 676 C CA . ILE A 1 85 ? -4.174 -2.173 16.310 1.00 98.31 85 ILE A CA 1
ATOM 677 C C . ILE A 1 85 ? -5.654 -2.426 15.996 1.00 98.31 85 ILE A C 1
ATOM 679 O O . ILE A 1 85 ? -5.978 -3.423 15.365 1.00 98.31 85 ILE A O 1
ATOM 683 N N . GLN A 1 86 ? -6.561 -1.519 16.376 1.00 98.56 86 GLN A N 1
ATOM 684 C CA . GLN A 1 86 ? -7.984 -1.662 16.043 1.00 98.56 86 GLN A CA 1
ATOM 685 C C . GLN A 1 86 ? -8.250 -1.594 14.539 1.00 98.56 86 GLN A C 1
ATOM 687 O O . GLN A 1 86 ? -9.097 -2.334 14.046 1.00 98.56 86 GLN A O 1
ATOM 692 N N . ARG A 1 87 ? -7.523 -0.750 13.803 1.00 98.56 87 ARG A N 1
ATOM 693 C CA . ARG A 1 87 ? -7.639 -0.686 12.339 1.00 98.56 87 ARG A CA 1
ATOM 694 C C . ARG A 1 87 ? -7.130 -1.969 11.682 1.00 98.56 87 ARG A C 1
ATOM 696 O O . ARG A 1 87 ? -7.806 -2.490 10.803 1.00 98.56 87 ARG A O 1
ATOM 703 N N . GLU A 1 88 ? -6.026 -2.529 12.175 1.00 98.38 88 GLU A N 1
ATOM 704 C CA . GLU A 1 88 ? -5.538 -3.843 11.730 1.00 98.38 88 GLU A CA 1
ATOM 705 C C . GLU A 1 88 ? -6.534 -4.967 12.056 1.00 98.38 88 GLU A C 1
ATOM 707 O O . GLU A 1 88 ? -6.774 -5.831 11.220 1.00 98.38 88 GLU A O 1
ATOM 712 N N . MET A 1 89 ? -7.187 -4.946 13.227 1.00 98.62 89 MET A N 1
ATOM 713 C CA . MET A 1 89 ? -8.238 -5.924 13.550 1.00 98.62 89 MET A CA 1
ATOM 714 C C . MET A 1 89 ? -9.396 -5.871 12.546 1.00 98.62 89 MET A C 1
ATOM 716 O O . MET A 1 89 ? -9.882 -6.919 12.126 1.00 98.62 89 MET A O 1
ATOM 720 N N . VAL A 1 90 ? -9.821 -4.668 12.137 1.00 98.44 90 VAL A N 1
ATOM 721 C CA . VAL A 1 90 ? -10.837 -4.504 11.085 1.00 98.44 90 VAL A CA 1
ATOM 722 C C . VAL A 1 90 ? -10.325 -5.054 9.755 1.00 98.44 90 VAL A C 1
ATOM 724 O O . VAL A 1 90 ? -11.042 -5.819 9.116 1.00 98.44 90 VAL A O 1
ATOM 727 N N . ALA A 1 91 ? -9.093 -4.719 9.359 1.00 97.94 91 ALA A N 1
ATOM 728 C CA . ALA A 1 91 ? -8.493 -5.211 8.121 1.00 97.94 91 ALA A CA 1
ATOM 729 C C . ALA A 1 91 ? -8.455 -6.749 8.081 1.00 97.94 91 ALA A C 1
ATOM 731 O O . ALA A 1 91 ? -8.954 -7.348 7.133 1.00 97.94 91 ALA A O 1
ATOM 732 N N . VAL A 1 92 ? -7.966 -7.398 9.143 1.00 98.12 92 VAL A N 1
ATOM 733 C CA . VAL A 1 92 ? -7.895 -8.865 9.244 1.00 98.12 92 VAL A CA 1
ATOM 734 C C . VAL A 1 92 ? -9.286 -9.502 9.231 1.00 98.12 92 VAL A C 1
ATOM 736 O O . VAL A 1 92 ? -9.500 -10.478 8.514 1.00 98.12 92 VAL A O 1
ATOM 739 N N . ALA A 1 93 ? -10.246 -8.955 9.983 1.00 98.62 93 ALA A N 1
ATOM 740 C CA . ALA A 1 93 ? -11.610 -9.483 10.017 1.00 98.62 93 ALA A CA 1
ATOM 741 C C . ALA A 1 93 ? -12.293 -9.396 8.641 1.00 98.62 93 ALA A C 1
ATOM 743 O O . ALA A 1 93 ? -12.924 -10.359 8.204 1.00 98.62 93 ALA A O 1
ATOM 744 N N . VAL A 1 94 ? -12.133 -8.270 7.938 1.00 98.44 94 VAL A N 1
ATOM 745 C CA . VAL A 1 94 ? -12.673 -8.071 6.584 1.00 98.44 94 VAL A CA 1
ATOM 746 C C . VAL A 1 94 ? -11.975 -8.980 5.571 1.00 98.44 94 VAL A C 1
ATOM 748 O O . VAL A 1 94 ? -12.649 -9.573 4.730 1.00 98.44 94 VAL A O 1
ATOM 751 N N . SER A 1 95 ? -10.654 -9.148 5.654 1.00 98.31 95 SER A N 1
ATOM 752 C CA . SER A 1 95 ? -9.913 -10.073 4.788 1.00 98.31 95 SER A CA 1
ATOM 753 C C . SER A 1 95 ? -10.363 -11.519 4.988 1.00 98.31 95 SER A C 1
ATOM 755 O O . SER A 1 95 ? -10.640 -12.206 4.007 1.00 98.31 95 SER A O 1
ATOM 757 N N . ALA A 1 96 ? -10.521 -11.964 6.239 1.00 98.38 96 ALA A N 1
ATOM 758 C CA . ALA A 1 96 ? -11.015 -13.302 6.556 1.00 98.38 96 ALA A CA 1
ATOM 759 C C . ALA A 1 96 ? -12.445 -13.523 6.037 1.00 98.38 96 ALA A C 1
ATOM 761 O O . ALA A 1 96 ? -12.720 -14.552 5.421 1.00 98.38 96 ALA A O 1
ATOM 762 N N . ALA A 1 97 ? -13.334 -12.540 6.219 1.00 98.62 97 ALA A N 1
ATOM 763 C CA . ALA A 1 97 ? -14.703 -12.594 5.708 1.00 98.62 97 ALA A CA 1
ATOM 764 C C . ALA A 1 97 ? -14.763 -12.678 4.172 1.00 98.62 97 ALA A C 1
ATOM 766 O O . ALA A 1 97 ? -15.654 -13.328 3.632 1.00 98.62 97 ALA A O 1
ATOM 767 N N . ASN A 1 98 ? -13.801 -12.064 3.476 1.00 98.12 98 ASN A N 1
ATOM 768 C CA . ASN A 1 98 ? -13.688 -12.096 2.016 1.00 98.12 98 ASN A CA 1
ATOM 769 C C . ASN A 1 98 ? -12.811 -13.238 1.481 1.00 98.12 98 ASN A C 1
ATOM 771 O O . ASN A 1 98 ? -12.568 -13.294 0.279 1.00 98.12 98 ASN A O 1
ATOM 775 N N . GLN A 1 99 ? -12.298 -14.117 2.348 1.00 97.62 99 GLN A N 1
ATOM 776 C CA . GLN A 1 99 ? -11.331 -15.158 1.977 1.00 97.62 99 GLN A CA 1
ATOM 777 C C . GLN A 1 99 ? -10.124 -14.601 1.195 1.00 97.62 99 GLN A C 1
ATOM 779 O O . GLN A 1 99 ? -9.577 -15.252 0.305 1.00 97.62 99 GLN A O 1
ATOM 784 N N . CYS A 1 100 ? -9.709 -13.376 1.524 1.00 95.31 100 CYS A N 1
ATOM 785 C CA . CYS A 1 100 ? -8.576 -12.719 0.893 1.00 95.31 100 CYS A CA 1
ATOM 786 C C . CYS A 1 100 ? -7.281 -13.294 1.475 1.00 95.31 100 CYS A C 1
ATOM 788 O O . CYS A 1 100 ? -6.951 -13.028 2.630 1.00 95.31 100 CYS A O 1
ATOM 790 N N . HIS A 1 101 ? -6.585 -14.118 0.690 1.00 89.75 101 HIS A N 1
ATOM 791 C CA . HIS A 1 101 ? -5.411 -14.857 1.157 1.00 89.75 101 HIS A CA 1
ATOM 792 C C . HIS A 1 101 ? -4.141 -14.011 1.290 1.00 89.75 101 HIS A C 1
ATOM 794 O O . HIS A 1 101 ? -3.338 -14.353 2.150 1.00 89.75 101 HIS A O 1
ATOM 800 N N . TYR A 1 102 ? -4.004 -12.993 0.427 1.00 82.75 102 TYR A N 1
ATOM 801 C CA . TYR A 1 102 ? -2.774 -12.273 0.055 1.00 82.75 102 TYR A CA 1
ATOM 802 C C . TYR A 1 102 ? -1.533 -12.536 0.929 1.00 82.75 102 TYR A C 1
ATOM 804 O O . TYR A 1 102 ? -1.530 -12.135 2.116 1.00 82.75 102 TYR A O 1
#

Sequence (102 aa):
MHAPTSLAYRATVMPDDARRPWIETVDEDAPDLDPELATLYAASRDPRGHVDNILKIHSLHPKSLQVHLDFYKLVMYGRSPLSRIQREMVAVAVSAANQCHY

Secondary structure (DSSP, 8-state):
-----------------TTS-SS----TT-TT--HHHHHHHHTT--TTSPPPHHHHTTTTSHHHHHHHHHHHHHHHHSS-SS-HHHHHHHHHHHHHHTT---

Foldseek 3Di:
DDDDDDDPPPQPQDDDDPQADPAGFRALPGPDQDPLLVVLLVVQADPVGGHDRVLRSCSVPSVVSVVVVVVCCCQQPNDDPDDNVRSVVVVVVVCVVVVPPD

Solvent-accessible surface area (backbone atoms only — not comparable to full-atom values): 6614 Å² total; per-residue (Å²): 134,85,87,86,84,78,99,77,81,76,62,66,70,69,83,94,51,99,87,58,69,96,57,76,41,55,57,95,81,48,95,83,58,54,71,69,45,48,53,55,46,69,77,51,41,44,101,87,66,49,68,55,65,87,55,30,60,24,51,85,42,42,70,56,35,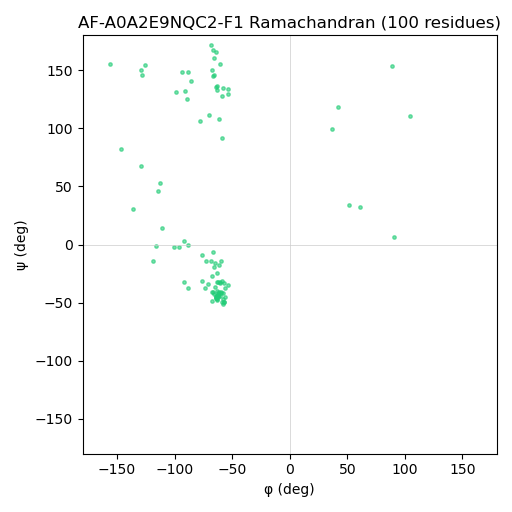53,53,48,52,52,50,49,45,49,74,60,70,41,95,62,99,64,52,57,68,56,52,48,52,50,52,53,52,52,30,61,76,65,68,57,79,130

Radius of gyration: 16.88 Å; Cα contacts (8 Å, |Δi|>4): 62; chains: 1; bounding box: 32×30×60 Å

Nearest PDB structures (foldseek):
  2ouw-assembly1_B  TM=8.226E-01  e=1.579E-02  Rhodospirillum rubrum
  2pfx-assembly1_A  TM=8.671E-01  e=2.487E-02  Ruegeria sp. TM1040
  6k40-assembly3_C  TM=8.021E-01  e=1.036E-01  Deinococcus radiodurans R1 = ATCC 13939 = DSM 20539
  2i7a-assembly1_A-2  TM=2.910E-01  e=2.049E+00  Homo sapiens
  4okh-assembly1_A  TM=2.847E-01  e=7.500E+00  Homo sapiens

Mean predicted aligned error: 7.67 Å

pLDDT: mean 86.64, std 18.82, range [31.52, 98.62]